Protein AF-A0A7W0SRE2-F1 (afdb_monomer_lite)

Foldseek 3Di:
DLVVLVCCCPVVVDDLVRVCVVVVHPSVVSVVSPVVSVVVVCVVVVVVVD

Radius of gyration: 11.81 Å; chains: 1; bounding box: 31×13×27 Å

Sequence (50 aa):
EQRDVIQQMYFDGMSQSQIAERTGLPLGTVKSRTLLAMRRLRSKLGEGAR

Secondary structure (DSSP, 8-state):
-HHHHHHHHHTS---HHHHHHHHT--HHHHHHHHHHHHHHHHHHHHHTT-

Structure (mmCIF, N/CA/C/O backbone):
data_AF-A0A7W0SRE2-F1
#
_entry.id  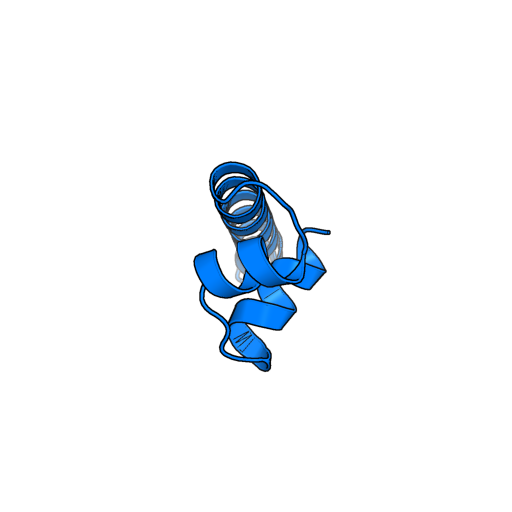 AF-A0A7W0SRE2-F1
#
loop_
_atom_site.group_PDB
_atom_site.id
_atom_site.type_symbol
_atom_site.label_atom_id
_atom_site.label_alt_id
_atom_site.label_comp_id
_atom_site.label_asym_id
_atom_site.label_entity_id
_atom_site.label_seq_id
_atom_site.pdbx_PDB_ins_code
_atom_site.Cartn_x
_atom_site.Cartn_y
_atom_site.Cartn_z
_atom_site.occupancy
_atom_site.B_iso_or_equiv
_atom_site.auth_seq_id
_atom_site.auth_comp_id
_atom_site.auth_asym_id
_atom_site.auth_atom_id
_atom_site.pdbx_PDB_model_num
ATOM 1 N N . GLU A 1 1 ? 4.870 -9.379 2.540 1.00 78.94 1 GLU A N 1
ATOM 2 C CA . GLU A 1 1 ? 4.051 -8.162 2.751 1.00 78.94 1 GLU A CA 1
ATOM 3 C C . GLU A 1 1 ? 4.025 -7.201 1.556 1.00 78.94 1 GLU A C 1
ATOM 5 O O . GLU A 1 1 ? 3.001 -7.120 0.903 1.00 78.94 1 GLU A O 1
ATOM 10 N N . GLN A 1 2 ? 5.108 -6.489 1.209 1.00 87.31 2 GLN A N 1
ATOM 11 C CA . GLN A 1 2 ? 5.082 -5.504 0.102 1.00 87.31 2 GLN A CA 1
ATOM 12 C C . GLN A 1 2 ? 4.759 -6.106 -1.276 1.00 87.31 2 GLN A C 1
ATOM 14 O O . GLN A 1 2 ? 3.971 -5.536 -2.021 1.00 87.31 2 GLN A O 1
ATOM 19 N N . ARG A 1 3 ? 5.338 -7.273 -1.598 1.00 93.75 3 ARG A N 1
ATOM 20 C CA . ARG A 1 3 ? 5.011 -8.029 -2.821 1.00 93.75 3 ARG A CA 1
ATOM 21 C C . ARG A 1 3 ? 3.529 -8.393 -2.881 1.00 93.75 3 ARG A C 1
ATOM 23 O O . ARG A 1 3 ? 2.932 -8.295 -3.938 1.00 93.75 3 ARG A O 1
ATOM 30 N N . ASP A 1 4 ? 2.974 -8.799 -1.748 1.00 94.44 4 ASP A N 1
ATOM 31 C CA . ASP A 1 4 ? 1.616 -9.325 -1.647 1.00 94.44 4 ASP A CA 1
ATOM 32 C C . ASP A 1 4 ? 0.568 -8.239 -1.930 1.00 94.44 4 ASP A C 1
ATOM 34 O O . ASP A 1 4 ? -0.332 -8.440 -2.734 1.00 94.44 4 ASP A O 1
ATOM 38 N N . VAL A 1 5 ? 0.764 -7.028 -1.392 1.00 95.69 5 VAL A N 1
ATOM 39 C CA . VAL A 1 5 ? -0.090 -5.870 -1.713 1.00 95.69 5 VAL A CA 1
ATOM 40 C C . VAL A 1 5 ? -0.029 -5.514 -3.202 1.00 95.69 5 VAL A C 1
ATOM 42 O O . VAL A 1 5 ? -1.057 -5.231 -3.805 1.00 95.69 5 VAL A O 1
ATOM 45 N N . ILE A 1 6 ? 1.156 -5.546 -3.820 1.00 96.56 6 ILE A N 1
ATOM 46 C CA . ILE A 1 6 ? 1.291 -5.302 -5.266 1.00 96.56 6 ILE A CA 1
ATOM 47 C C . ILE A 1 6 ? 0.630 -6.420 -6.074 1.00 96.56 6 ILE A C 1
ATOM 49 O O . ILE A 1 6 ? -0.021 -6.136 -7.075 1.00 96.56 6 ILE A O 1
ATOM 53 N N . GLN A 1 7 ? 0.751 -7.672 -5.633 1.00 97.19 7 GLN A N 1
ATOM 54 C CA . GLN A 1 7 ? 0.115 -8.799 -6.298 1.00 97.19 7 GLN A CA 1
ATOM 55 C C . GLN A 1 7 ? -1.411 -8.648 -6.292 1.00 97.19 7 GLN A C 1
ATOM 57 O O . GLN A 1 7 ? -2.030 -8.649 -7.351 1.00 97.19 7 GLN A O 1
ATOM 62 N N . GLN A 1 8 ? -1.993 -8.395 -5.121 1.00 97.44 8 GLN A N 1
ATOM 63 C CA . GLN A 1 8 ? -3.435 -8.200 -4.977 1.00 97.44 8 GLN A CA 1
ATOM 64 C C . GLN A 1 8 ? -3.951 -6.994 -5.779 1.00 97.44 8 GLN A C 1
ATOM 66 O O . GLN A 1 8 ? -5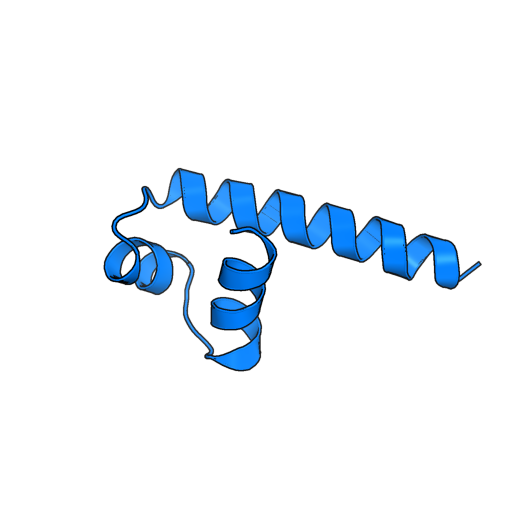.030 -7.051 -6.359 1.00 97.44 8 GLN A O 1
ATOM 71 N N . MET A 1 9 ? -3.178 -5.906 -5.865 1.00 97.12 9 MET A N 1
ATOM 72 C CA . MET A 1 9 ? -3.581 -4.732 -6.648 1.00 97.12 9 MET A CA 1
ATOM 73 C C . MET A 1 9 ? -3.539 -4.971 -8.160 1.00 97.12 9 MET A C 1
ATOM 75 O O . MET A 1 9 ? -4.489 -4.636 -8.859 1.00 97.12 9 MET A O 1
ATOM 79 N N . TYR A 1 10 ? -2.427 -5.497 -8.679 1.00 96.50 10 TYR A N 1
ATOM 80 C CA . TYR A 1 10 ? -2.182 -5.537 -10.125 1.00 96.50 10 TYR A CA 1
ATOM 81 C C . TYR A 1 10 ? -2.595 -6.852 -10.791 1.00 96.50 10 TYR A C 1
ATOM 83 O O . TYR A 1 10 ? -2.873 -6.844 -11.986 1.00 96.50 10 TYR A O 1
ATOM 91 N N . PHE A 1 11 ? -2.638 -7.960 -10.048 1.00 97.06 11 PHE A N 1
ATOM 92 C CA . PHE A 1 11 ? -3.031 -9.272 -10.576 1.00 97.06 11 PHE A CA 1
ATOM 93 C C . PHE A 1 11 ? -4.440 -9.665 -10.134 1.00 97.06 11 PHE A C 1
ATOM 95 O O . PHE A 1 11 ? -5.188 -10.194 -10.950 1.00 97.06 11 PHE A O 1
ATOM 102 N N . ASP A 1 12 ? -4.827 -9.338 -8.897 1.00 97.44 12 ASP A N 1
ATOM 103 C CA . ASP A 1 12 ? -6.178 -9.639 -8.395 1.00 97.44 12 ASP A CA 1
ATOM 104 C C . ASP A 1 12 ? -7.154 -8.451 -8.558 1.00 97.44 12 ASP A C 1
ATOM 106 O O . ASP A 1 12 ? -8.330 -8.563 -8.221 1.00 97.44 12 ASP A O 1
ATOM 110 N N . GLY A 1 13 ? -6.685 -7.301 -9.063 1.00 97.69 13 GLY A N 1
ATOM 111 C CA . GLY A 1 13 ? -7.511 -6.119 -9.353 1.00 97.69 13 GLY A CA 1
ATOM 112 C C . GLY A 1 13 ? -8.108 -5.424 -8.123 1.00 97.69 13 GLY A C 1
ATOM 113 O O . GLY A 1 13 ? -9.019 -4.606 -8.259 1.00 97.69 13 GLY A O 1
ATOM 114 N N . MET A 1 14 ? -7.628 -5.742 -6.920 1.00 98.31 14 MET A N 1
ATOM 115 C CA . MET A 1 14 ? -8.183 -5.210 -5.680 1.00 98.31 14 MET A CA 1
ATOM 116 C C . MET A 1 14 ? -7.763 -3.756 -5.440 1.00 98.31 14 MET A C 1
ATOM 118 O O . MET A 1 14 ? -6.600 -3.373 -5.599 1.00 98.31 14 MET A O 1
ATOM 122 N N . SER A 1 15 ? -8.692 -2.942 -4.945 1.00 98.25 15 SER A N 1
ATOM 123 C CA . SER A 1 15 ? -8.375 -1.615 -4.425 1.00 98.25 15 SER A CA 1
ATOM 124 C C . SER A 1 15 ? -7.642 -1.702 -3.077 1.00 98.25 15 SER A C 1
ATOM 126 O O . SER A 1 15 ? -7.717 -2.693 -2.350 1.00 98.25 15 SER A O 1
ATOM 128 N N . GLN A 1 16 ? -6.959 -0.625 -2.681 1.00 97.94 16 GLN A N 1
ATOM 129 C CA . GLN A 1 16 ? -6.270 -0.571 -1.385 1.00 97.94 16 GLN A CA 1
ATOM 130 C C . GLN A 1 16 ? -7.223 -0.712 -0.185 1.00 97.94 16 GLN A C 1
ATOM 132 O O . GLN A 1 16 ? -6.810 -1.243 0.844 1.00 97.94 16 GLN A O 1
ATOM 137 N N . SER A 1 17 ? -8.478 -0.256 -0.299 1.00 98.31 17 SER A N 1
ATOM 138 C CA . SER A 1 17 ? -9.489 -0.439 0.753 1.00 98.31 17 SER A CA 1
ATOM 139 C C . SER A 1 17 ? -9.958 -1.886 0.839 1.00 98.31 17 SER A C 1
ATOM 141 O O . SER A 1 17 ? -9.989 -2.432 1.935 1.00 98.31 17 SER A O 1
ATOM 143 N N . GLN A 1 18 ? -10.190 -2.545 -0.300 1.00 98.50 18 GLN A N 1
ATOM 144 C CA . GLN A 1 18 ? -10.530 -3.971 -0.331 1.00 98.50 18 GLN A CA 1
ATOM 145 C C . GLN A 1 18 ? -9.405 -4.834 0.259 1.00 98.50 18 GLN A C 1
ATOM 147 O O . GLN A 1 18 ? -9.664 -5.803 0.967 1.00 98.50 18 GLN A O 1
ATOM 152 N N . ILE A 1 19 ? -8.142 -4.472 0.010 1.00 97.94 19 ILE A N 1
ATOM 153 C CA . ILE A 1 19 ? -6.989 -5.155 0.615 1.00 97.94 19 ILE A CA 1
ATOM 154 C C . ILE A 1 19 ? -6.949 -4.914 2.128 1.00 97.94 19 ILE A C 1
ATOM 156 O O . ILE A 1 19 ? -6.697 -5.851 2.883 1.00 97.94 19 ILE A O 1
ATOM 160 N N . ALA A 1 20 ? -7.200 -3.686 2.589 1.00 98.25 20 ALA A N 1
ATOM 161 C CA . ALA A 1 20 ? -7.251 -3.365 4.017 1.00 98.25 20 ALA A CA 1
ATOM 162 C C . ALA A 1 20 ? -8.330 -4.189 4.741 1.00 98.25 20 ALA A C 1
ATOM 164 O O . ALA A 1 20 ? -8.037 -4.825 5.751 1.00 98.25 20 ALA A O 1
ATOM 165 N N . GLU A 1 21 ? -9.534 -4.260 4.171 1.00 98.19 21 GLU A N 1
ATOM 166 C CA . GLU A 1 21 ? -10.643 -5.074 4.682 1.00 98.19 21 GLU A CA 1
ATOM 167 C C . GLU A 1 21 ? -10.293 -6.567 4.705 1.00 98.19 21 GLU A C 1
ATOM 169 O O . GLU A 1 21 ? -10.430 -7.218 5.738 1.00 98.19 21 GLU A O 1
ATOM 174 N N . ARG A 1 22 ? -9.763 -7.105 3.599 1.00 96.69 22 ARG A N 1
ATOM 175 C CA . ARG A 1 22 ? -9.399 -8.527 3.479 1.00 96.69 22 ARG A CA 1
ATOM 176 C C . ARG A 1 22 ? -8.283 -8.945 4.438 1.00 96.69 22 ARG A C 1
ATOM 178 O O . ARG A 1 22 ? -8.281 -10.074 4.917 1.00 96.69 22 ARG A O 1
ATOM 185 N N . THR A 1 23 ? -7.305 -8.070 4.668 1.00 95.06 23 THR A N 1
ATOM 186 C CA . THR A 1 23 ? -6.103 -8.385 5.463 1.00 95.06 23 THR A CA 1
ATOM 187 C C . THR A 1 23 ? -6.209 -7.966 6.928 1.00 95.06 23 THR A C 1
ATOM 189 O O . THR A 1 23 ? -5.333 -8.318 7.716 1.00 95.06 23 THR A O 1
ATOM 192 N N . GLY A 1 24 ? -7.235 -7.194 7.303 1.00 97.06 24 GLY A N 1
ATOM 193 C CA . GLY A 1 24 ? -7.367 -6.598 8.636 1.00 97.06 24 GLY A CA 1
ATOM 194 C C . GLY A 1 24 ? -6.334 -5.504 8.936 1.00 97.06 24 GLY A C 1
ATOM 195 O O . GLY A 1 24 ? -6.205 -5.062 10.078 1.00 97.06 24 GLY A O 1
ATOM 196 N N . LEU A 1 25 ? -5.570 -5.062 7.934 1.00 96.12 25 LEU A N 1
ATOM 197 C CA . LEU A 1 25 ? -4.560 -4.022 8.096 1.00 96.12 25 LEU A CA 1
ATOM 198 C C . LEU A 1 25 ? -5.188 -2.628 7.982 1.00 96.12 25 LEU A C 1
ATOM 200 O O . LEU A 1 25 ? -6.052 -2.413 7.133 1.00 96.12 25 LEU A O 1
ATOM 204 N N . PRO A 1 26 ? -4.690 -1.622 8.726 1.00 98.31 26 PRO A N 1
ATOM 205 C CA . PRO A 1 26 ? -5.104 -0.240 8.513 1.00 98.31 26 PRO A CA 1
ATOM 206 C C . PRO A 1 26 ? -4.848 0.216 7.069 1.00 98.31 26 PRO A C 1
ATOM 208 O O . PRO A 1 26 ? -3.779 -0.041 6.507 1.00 98.31 26 PRO A O 1
ATOM 211 N N . LEU A 1 27 ? -5.773 0.985 6.485 1.00 98.31 27 LEU A N 1
ATOM 212 C CA . LEU A 1 27 ? -5.634 1.503 5.115 1.00 98.31 27 LEU A CA 1
ATOM 213 C C . LEU A 1 27 ? -4.334 2.305 4.911 1.00 98.31 27 LEU A C 1
ATOM 215 O O . LEU A 1 27 ? -3.702 2.220 3.858 1.00 98.31 27 LEU A O 1
ATOM 219 N N . GLY A 1 28 ? -3.896 3.052 5.930 1.00 98.25 28 GLY A N 1
ATOM 220 C CA . GLY A 1 28 ? -2.612 3.762 5.911 1.00 98.25 28 GLY A CA 1
ATOM 221 C C . GLY A 1 28 ? -1.405 2.823 5.785 1.00 98.25 28 GLY A C 1
ATOM 222 O O . GLY A 1 28 ? -0.457 3.131 5.061 1.00 98.25 28 GLY A O 1
ATOM 223 N N . THR A 1 29 ? -1.466 1.646 6.414 1.00 97.81 29 THR A N 1
ATOM 224 C CA . THR A 1 29 ? -0.442 0.595 6.315 1.00 97.81 29 THR A CA 1
ATOM 225 C C . THR A 1 29 ? -0.409 -0.015 4.919 1.00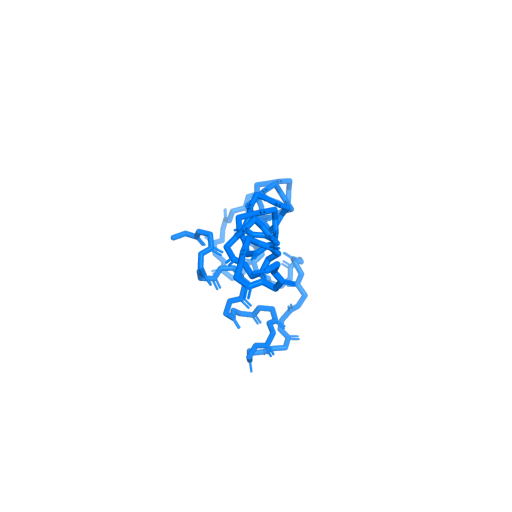 97.81 29 THR A C 1
ATOM 227 O O . THR A 1 29 ? 0.669 -0.212 4.360 1.00 97.81 29 THR A O 1
ATOM 230 N N . VAL A 1 30 ? -1.573 -0.272 4.314 1.00 98.19 30 VAL A N 1
ATOM 231 C CA . VAL A 1 30 ? -1.646 -0.756 2.926 1.00 98.19 30 VAL A CA 1
ATOM 232 C C . VAL A 1 30 ? -1.033 0.276 1.975 1.00 98.19 30 VA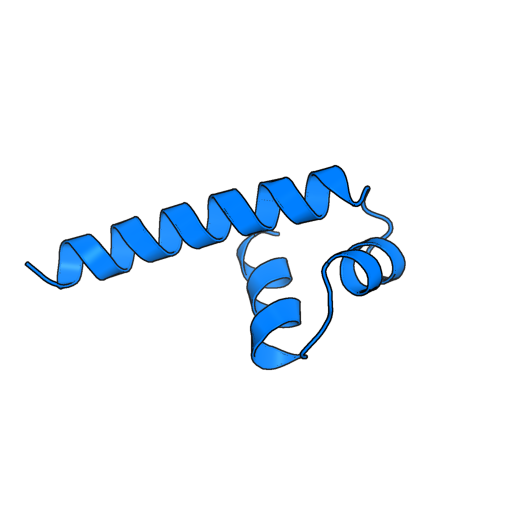L A C 1
ATOM 234 O O . VAL A 1 30 ? -0.140 -0.062 1.201 1.00 98.19 30 VAL A O 1
ATOM 237 N N . LYS A 1 31 ? -1.408 1.556 2.109 1.00 97.69 31 LYS A N 1
ATOM 238 C CA . LYS A 1 31 ? -0.863 2.666 1.307 1.00 97.69 31 LYS A CA 1
ATOM 239 C C . LYS A 1 31 ? 0.656 2.795 1.411 1.00 97.69 31 LYS A C 1
ATOM 241 O O . LYS A 1 31 ? 1.338 2.902 0.389 1.00 97.69 31 LYS A O 1
ATOM 246 N N . SER A 1 32 ? 1.205 2.778 2.628 1.00 98.06 32 SER A N 1
ATOM 247 C CA . SER A 1 32 ? 2.653 2.904 2.832 1.00 98.06 32 SER A CA 1
ATOM 248 C C . SER A 1 32 ? 3.412 1.694 2.276 1.00 98.06 32 SER A C 1
ATOM 250 O O . SER A 1 32 ? 4.455 1.863 1.638 1.00 98.06 32 SER A O 1
ATOM 252 N N . ARG A 1 33 ? 2.859 0.481 2.410 1.00 97.00 33 ARG A N 1
ATOM 253 C CA . ARG A 1 33 ? 3.410 -0.739 1.800 1.00 97.00 33 ARG A 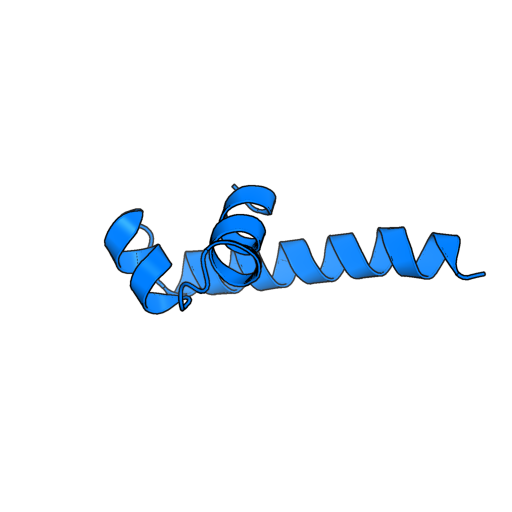CA 1
ATOM 254 C C . ARG A 1 33 ? 3.405 -0.668 0.275 1.00 97.00 33 ARG A C 1
ATOM 256 O O . ARG A 1 33 ? 4.447 -0.950 -0.316 1.00 97.00 33 ARG A O 1
ATOM 263 N N . THR A 1 34 ? 2.304 -0.240 -0.353 1.00 97.06 34 THR A N 1
ATOM 264 C CA . THR A 1 34 ? 2.239 -0.024 -1.809 1.00 97.06 34 THR A CA 1
ATOM 265 C C . THR A 1 34 ? 3.317 0.960 -2.259 1.00 97.06 34 THR A C 1
ATOM 267 O O . THR A 1 34 ? 4.084 0.657 -3.172 1.00 97.06 34 THR A O 1
ATOM 270 N N . LEU A 1 35 ? 3.435 2.116 -1.595 1.00 96.38 35 LEU A N 1
ATOM 271 C CA . LEU A 1 35 ? 4.421 3.139 -1.951 1.00 96.38 35 LEU A CA 1
ATOM 272 C C . LEU A 1 35 ? 5.858 2.603 -1.883 1.00 96.38 35 LEU A C 1
ATOM 274 O O . LEU A 1 35 ? 6.642 2.804 -2.813 1.00 96.38 35 LEU A O 1
ATOM 278 N N . LEU A 1 36 ? 6.212 1.920 -0.792 1.00 96.94 36 LEU A N 1
ATOM 279 C CA . LEU A 1 36 ? 7.544 1.340 -0.620 1.00 96.94 36 LEU A CA 1
ATOM 280 C C . LEU A 1 36 ? 7.830 0.251 -1.661 1.00 96.94 36 LEU A C 1
ATOM 282 O O . LEU A 1 36 ? 8.936 0.201 -2.201 1.00 96.94 36 LEU A O 1
ATOM 286 N N . ALA A 1 37 ? 6.838 -0.582 -1.979 1.00 95.88 37 ALA A N 1
ATOM 287 C CA . ALA A 1 37 ? 6.965 -1.613 -2.999 1.00 95.88 37 ALA A CA 1
ATOM 288 C C . ALA A 1 37 ? 7.210 -1.004 -4.390 1.00 95.88 37 ALA A C 1
ATOM 290 O O . ALA A 1 37 ? 8.165 -1.385 -5.063 1.00 95.88 37 ALA A O 1
ATOM 291 N N . MET A 1 38 ? 6.431 0.011 -4.780 1.00 95.12 38 MET A N 1
ATOM 292 C CA . MET A 1 38 ? 6.598 0.712 -6.060 1.00 95.12 38 MET A CA 1
ATOM 293 C C . MET A 1 38 ? 7.951 1.421 -6.163 1.00 95.12 38 MET A C 1
ATOM 295 O O . MET A 1 38 ? 8.605 1.359 -7.202 1.00 95.12 38 MET A O 1
ATOM 299 N N . ARG A 1 39 ? 8.426 2.053 -5.079 1.00 95.19 39 ARG A N 1
ATOM 300 C CA . ARG A 1 39 ? 9.770 2.658 -5.040 1.00 95.19 39 ARG A CA 1
ATOM 301 C C . ARG A 1 39 ? 10.871 1.619 -5.259 1.00 95.19 39 ARG A C 1
ATOM 303 O O . ARG A 1 39 ? 11.807 1.889 -6.006 1.00 95.19 39 ARG A O 1
ATOM 310 N N . ARG A 1 40 ? 10.748 0.438 -4.643 1.00 93.31 40 ARG A N 1
ATOM 311 C CA . ARG A 1 40 ? 11.695 -0.675 -4.825 1.00 93.31 40 ARG A CA 1
ATOM 312 C C . ARG A 1 40 ? 11.668 -1.220 -6.251 1.00 93.31 40 ARG A C 1
ATOM 314 O O . ARG A 1 40 ? 12.732 -1.441 -6.817 1.00 93.31 40 ARG A O 1
ATOM 321 N N . LEU A 1 41 ? 10.482 -1.396 -6.835 1.00 93.38 41 LEU A N 1
ATOM 322 C CA . LEU A 1 41 ? 10.343 -1.815 -8.233 1.00 93.38 41 LEU A CA 1
ATOM 323 C C . LEU A 1 41 ? 10.989 -0.801 -9.176 1.00 93.38 41 LEU A C 1
ATOM 325 O O . LEU A 1 41 ? 11.758 -1.191 -10.045 1.00 93.38 41 LEU A O 1
ATOM 329 N N . ARG A 1 42 ? 10.759 0.498 -8.954 1.00 92.88 42 ARG A N 1
ATOM 330 C CA . ARG A 1 42 ? 11.385 1.557 -9.752 1.00 92.88 42 ARG A CA 1
ATOM 331 C C . ARG A 1 42 ? 12.909 1.540 -9.665 1.00 92.88 42 ARG A C 1
ATOM 333 O O . ARG A 1 42 ? 13.539 1.711 -10.694 1.00 92.88 42 ARG A O 1
ATOM 340 N N . SER A 1 43 ? 13.501 1.364 -8.482 1.00 92.50 43 SER A N 1
ATOM 341 C CA . SER A 1 43 ? 14.969 1.271 -8.366 1.00 92.50 43 SER A CA 1
ATOM 342 C C . SER A 1 43 ? 15.493 0.059 -9.138 1.00 92.50 43 SER A C 1
ATOM 344 O O . SER A 1 43 ? 16.323 0.224 -10.021 1.00 92.50 43 SER A O 1
ATOM 346 N N . LYS A 1 44 ? 14.909 -1.127 -8.934 1.00 92.25 44 LYS A N 1
ATOM 347 C CA . LYS A 1 44 ? 15.352 -2.350 -9.621 1.00 92.25 44 LYS A CA 1
ATOM 348 C C . LYS A 1 44 ? 15.195 -2.304 -11.143 1.00 92.25 44 LYS A C 1
ATOM 350 O O . LYS A 1 44 ? 16.058 -2.797 -11.856 1.00 92.25 44 LYS A O 1
ATOM 355 N N . LEU A 1 45 ? 14.091 -1.745 -11.635 1.00 91.38 45 LEU A N 1
ATOM 356 C CA . LEU A 1 45 ? 13.812 -1.658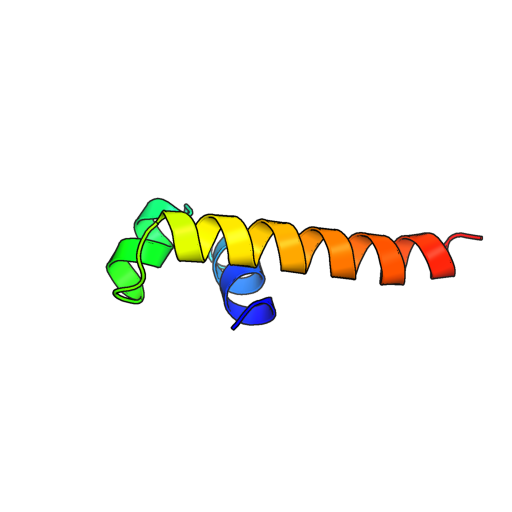 -13.071 1.00 91.38 45 LEU A CA 1
ATOM 357 C C . LEU A 1 45 ? 14.505 -0.457 -13.728 1.00 91.38 45 LEU A C 1
ATOM 359 O O . LEU A 1 45 ? 14.901 -0.541 -14.882 1.00 91.38 45 LEU A O 1
ATOM 363 N N . GLY A 1 46 ? 14.661 0.652 -13.003 1.00 82.44 46 GLY A N 1
ATOM 364 C CA . GLY A 1 46 ? 15.319 1.866 -13.486 1.00 82.44 46 GLY A CA 1
ATOM 365 C C . GLY A 1 46 ? 16.846 1.779 -13.486 1.00 82.44 46 GLY A C 1
ATOM 366 O O . GLY A 1 46 ? 17.482 2.443 -14.295 1.00 82.44 46 GLY A O 1
ATOM 367 N N . GLU A 1 47 ? 17.438 0.952 -12.620 1.00 63.03 47 GLU A N 1
ATOM 368 C CA . GLU A 1 47 ? 18.869 0.620 -12.665 1.00 63.03 47 GLU A CA 1
ATOM 369 C C . GLU A 1 47 ? 19.200 -0.340 -13.818 1.00 63.03 47 GLU A C 1
ATOM 371 O O . GLU A 1 47 ? 20.259 -0.208 -14.413 1.00 63.03 47 GLU A O 1
ATOM 376 N N . GLY A 1 48 ? 18.287 -1.247 -14.187 1.00 54.75 48 GLY A N 1
ATOM 377 C CA . GLY A 1 48 ? 18.450 -2.135 -15.350 1.00 54.75 48 GLY A CA 1
ATOM 378 C C . GLY A 1 48 ? 18.129 -1.496 -16.708 1.00 54.75 48 GLY A C 1
ATOM 379 O O . GLY A 1 48 ? 18.309 -2.142 -17.735 1.00 54.75 48 GLY A O 1
ATOM 380 N N . ALA A 1 49 ? 17.631 -0.256 -16.720 1.00 55.03 49 ALA A N 1
ATOM 381 C CA . ALA A 1 49 ? 17.299 0.505 -17.928 1.00 55.03 49 ALA A CA 1
ATOM 382 C C . ALA A 1 49 ? 18.378 1.542 -18.309 1.00 55.03 49 ALA A C 1
ATOM 384 O O . ALA A 1 49 ? 18.107 2.428 -19.123 1.00 55.03 49 ALA A O 1
ATOM 385 N N . ARG A 1 50 ? 19.566 1.466 -17.695 1.00 51.91 50 ARG A N 1
ATOM 386 C CA . ARG A 1 50 ? 20.748 2.265 -18.041 1.00 51.91 50 ARG A CA 1
ATOM 387 C C . ARG A 1 50 ? 21.812 1.415 -18.710 1.00 51.91 50 ARG A C 1
ATOM 389 O O . ARG A 1 50 ? 22.001 0.268 -18.257 1.00 51.91 50 ARG A O 1
#

pLDDT: mean 92.42, std 11.39, range [51.91, 98.5]